Protein AF-A0A953ZZS0-F1 (afdb_monomer_lite)

Structure (mmCIF, N/CA/C/O backbone):
data_AF-A0A953ZZS0-F1
#
_entry.id   AF-A0A953ZZS0-F1
#
loop_
_atom_site.group_PDB
_atom_site.id
_atom_site.type_symbol
_atom_site.label_atom_id
_atom_site.label_alt_id
_atom_site.label_comp_id
_atom_site.label_asym_id
_atom_site.label_entity_id
_atom_site.label_seq_id
_atom_site.pdbx_PDB_ins_code
_atom_site.Cartn_x
_atom_site.Cartn_y
_atom_site.Cartn_z
_atom_site.occupancy
_atom_site.B_iso_or_equiv
_atom_site.auth_seq_id
_atom_site.auth_comp_id
_atom_site.auth_asym_id
_atom_site.auth_atom_id
_atom_site.pdbx_PDB_model_num
ATOM 1 N N . MET A 1 1 ? 47.809 4.533 4.506 1.00 38.59 1 MET A N 1
ATOM 2 C CA . MET A 1 1 ? 47.291 5.418 3.444 1.00 38.59 1 MET A CA 1
ATOM 3 C C . MET A 1 1 ? 46.104 4.702 2.835 1.00 38.59 1 MET A C 1
ATOM 5 O O . MET A 1 1 ? 46.306 3.660 2.232 1.00 38.59 1 MET A O 1
ATOM 9 N N . ALA A 1 2 ? 44.884 5.148 3.133 1.00 48.19 2 ALA A N 1
ATOM 10 C CA . ALA A 1 2 ? 43.679 4.542 2.577 1.00 48.19 2 ALA A CA 1
ATOM 11 C C . ALA A 1 2 ? 43.562 4.977 1.112 1.00 48.19 2 ALA A C 1
ATOM 13 O O . ALA A 1 2 ? 43.508 6.178 0.847 1.00 48.19 2 ALA A O 1
ATOM 14 N N . HIS A 1 3 ? 43.571 4.018 0.185 1.00 54.28 3 HIS A N 1
ATOM 15 C CA . HIS A 1 3 ? 43.083 4.249 -1.170 1.00 54.28 3 HIS A CA 1
ATOM 16 C C . HIS A 1 3 ? 41.621 4.678 -1.034 1.00 54.28 3 HIS A C 1
ATOM 18 O O . HIS A 1 3 ? 40.782 3.905 -0.583 1.00 54.28 3 HIS A O 1
ATOM 24 N N . ARG A 1 4 ? 41.345 5.952 -1.307 1.00 59.19 4 ARG A N 1
ATOM 25 C CA . ARG A 1 4 ? 39.985 6.408 -1.556 1.00 59.19 4 ARG A CA 1
ATOM 26 C C . ARG A 1 4 ? 39.671 5.919 -2.961 1.00 59.19 4 ARG A C 1
ATOM 28 O O . ARG A 1 4 ? 40.334 6.376 -3.887 1.00 59.19 4 ARG A O 1
ATOM 35 N N . ASP A 1 5 ? 38.752 4.970 -3.086 1.00 65.31 5 ASP A N 1
ATOM 36 C CA . ASP A 1 5 ? 38.211 4.590 -4.387 1.00 65.31 5 ASP A CA 1
ATOM 37 C C . ASP A 1 5 ? 37.676 5.868 -5.050 1.00 65.31 5 ASP A C 1
ATOM 39 O O . ASP A 1 5 ? 36.824 6.561 -4.483 1.00 65.31 5 ASP A O 1
ATOM 43 N N . GLU A 1 6 ? 38.275 6.259 -6.177 1.00 63.44 6 GLU A N 1
ATOM 44 C CA . GLU A 1 6 ? 37.731 7.337 -6.998 1.00 63.44 6 GLU A CA 1
ATOM 45 C C . GLU A 1 6 ? 36.450 6.818 -7.657 1.00 63.44 6 GLU A C 1
ATOM 47 O O . GLU A 1 6 ? 36.477 5.716 -8.211 1.00 63.44 6 GLU A O 1
ATOM 52 N N . PRO A 1 7 ? 35.336 7.570 -7.583 1.00 62.62 7 PRO A N 1
ATOM 53 C CA . PRO A 1 7 ? 34.090 7.150 -8.202 1.00 62.62 7 PRO A CA 1
ATOM 54 C C . PRO A 1 7 ? 34.300 6.996 -9.708 1.00 62.62 7 PRO A C 1
ATOM 56 O O . PRO A 1 7 ? 34.883 7.859 -10.369 1.00 62.62 7 PRO A O 1
ATOM 59 N N . THR A 1 8 ? 33.838 5.871 -10.233 1.00 68.56 8 THR A N 1
ATOM 60 C CA . THR A 1 8 ? 33.900 5.530 -11.655 1.00 68.56 8 THR A CA 1
ATOM 61 C C . THR A 1 8 ? 32.954 6.436 -12.454 1.00 68.56 8 THR A C 1
ATOM 63 O O . THR A 1 8 ? 32.006 6.983 -11.896 1.00 68.56 8 THR A O 1
ATOM 66 N N . GLU A 1 9 ? 33.144 6.593 -13.772 1.00 59.19 9 GLU A N 1
ATOM 67 C CA . GLU A 1 9 ? 32.196 7.365 -14.608 1.00 59.19 9 GLU A CA 1
ATOM 68 C C . GLU A 1 9 ? 30.749 6.835 -14.502 1.00 59.19 9 GLU A C 1
ATOM 70 O O . GLU A 1 9 ? 29.803 7.621 -14.551 1.00 59.19 9 GLU A O 1
ATOM 75 N N . ASP A 1 10 ? 30.581 5.533 -14.248 1.00 60.59 10 ASP A N 1
ATOM 76 C CA . ASP A 1 10 ? 29.286 4.900 -13.961 1.00 60.59 10 ASP A CA 1
ATOM 77 C C . ASP A 1 10 ? 28.664 5.349 -12.623 1.00 60.59 10 ASP A C 1
ATOM 79 O O . ASP A 1 10 ? 27.441 5.439 -12.525 1.00 60.59 10 ASP A O 1
ATOM 83 N N . ASP A 1 11 ? 29.471 5.701 -11.612 1.00 62.25 11 ASP A N 1
ATOM 84 C CA . ASP A 1 11 ? 28.984 6.228 -10.322 1.00 62.25 11 ASP A CA 1
ATOM 85 C C . ASP A 1 11 ? 28.465 7.672 -10.444 1.00 62.25 11 ASP A C 1
ATOM 87 O O . ASP A 1 11 ? 27.741 8.163 -9.575 1.00 62.25 11 ASP A O 1
ATOM 91 N N . LEU A 1 12 ? 28.834 8.367 -11.525 1.00 62.69 12 LEU A N 1
ATOM 92 C CA . LEU A 1 12 ? 28.464 9.755 -11.810 1.00 62.69 12 LEU A CA 1
ATOM 93 C C . LEU A 1 12 ? 27.388 9.870 -12.904 1.00 62.69 12 LEU A C 1
ATOM 95 O O . LEU A 1 12 ? 26.921 10.973 -13.205 1.00 62.69 12 LEU A O 1
ATOM 99 N N . ALA A 1 13 ? 26.972 8.749 -13.499 1.00 67.12 13 ALA A N 1
ATOM 100 C CA . ALA A 1 13 ? 25.987 8.722 -14.567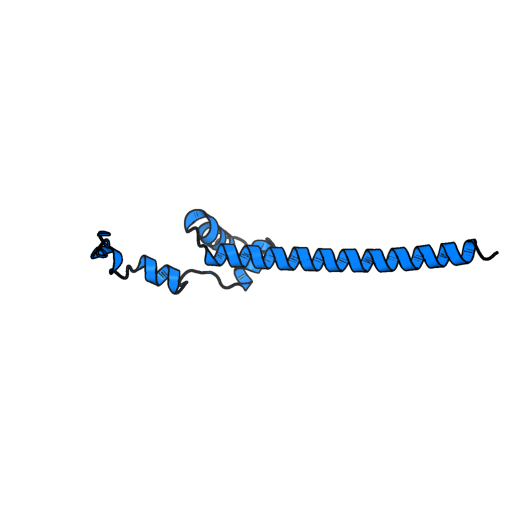 1.00 67.12 13 ALA A CA 1
ATOM 101 C C . ALA A 1 13 ? 24.552 8.722 -14.007 1.00 67.12 13 ALA A C 1
ATOM 103 O O . ALA A 1 13 ? 24.056 7.724 -13.480 1.00 67.12 13 ALA A O 1
ATOM 104 N N . PHE A 1 14 ? 23.827 9.830 -14.195 1.00 77.81 14 PHE A N 1
ATOM 105 C CA . PHE A 1 14 ? 22.369 9.839 -14.048 1.00 77.81 14 PHE A CA 1
ATOM 106 C C . PHE A 1 14 ? 21.749 8.969 -15.141 1.00 77.81 14 PHE A C 1
ATOM 108 O O . PHE A 1 14 ? 21.566 9.398 -16.282 1.00 77.81 14 PHE A O 1
ATOM 115 N N . THR A 1 15 ? 21.423 7.727 -14.796 1.00 86.12 15 THR A N 1
ATOM 116 C CA . THR A 1 15 ? 20.691 6.858 -15.714 1.00 86.12 15 THR A CA 1
ATOM 117 C C . THR A 1 15 ? 19.212 7.236 -15.728 1.00 86.12 15 THR A C 1
ATOM 119 O O . THR A 1 15 ? 18.645 7.649 -14.712 1.00 86.12 15 THR A O 1
ATOM 122 N N . VAL A 1 16 ? 18.551 7.028 -16.870 1.00 88.25 16 VAL A N 1
ATOM 123 C CA . VAL A 1 16 ? 17.089 7.177 -16.978 1.00 88.25 16 VAL A CA 1
ATOM 124 C C . VAL A 1 16 ? 16.384 6.316 -15.930 1.00 88.25 16 VAL A C 1
ATOM 126 O O . VAL A 1 16 ? 15.416 6.764 -15.327 1.00 88.25 16 VAL A O 1
ATOM 129 N N . ALA A 1 17 ? 16.894 5.109 -15.663 1.00 83.81 17 ALA A N 1
ATOM 130 C CA . ALA A 1 17 ? 16.332 4.210 -14.662 1.00 83.81 17 ALA A CA 1
ATOM 131 C C . ALA A 1 17 ? 16.424 4.779 -13.234 1.00 83.81 17 ALA A C 1
ATOM 133 O O . ALA A 1 17 ? 15.479 4.626 -12.459 1.00 83.81 17 ALA A O 1
ATOM 134 N N . THR A 1 18 ? 17.528 5.452 -12.895 1.00 86.00 18 THR A N 1
ATOM 135 C CA . THR A 1 18 ? 17.710 6.116 -11.595 1.00 86.00 18 THR A CA 1
ATOM 136 C C . THR A 1 18 ? 16.682 7.228 -11.422 1.00 86.00 18 THR A C 1
ATOM 138 O O . THR A 1 18 ? 15.878 7.167 -10.493 1.00 86.00 18 THR A O 1
ATOM 141 N N . VAL A 1 19 ? 16.626 8.168 -12.371 1.00 89.88 19 VAL A N 1
ATOM 142 C CA . VAL A 1 19 ? 15.688 9.303 -12.322 1.00 89.88 19 VAL A CA 1
ATOM 143 C C . VAL A 1 19 ? 14.240 8.812 -12.291 1.00 89.88 19 VAL A C 1
ATOM 145 O O . VAL A 1 19 ? 13.440 9.288 -11.495 1.00 89.88 19 VAL A O 1
ATOM 148 N N . TRP A 1 20 ? 13.891 7.805 -13.095 1.00 91.06 20 TRP A N 1
ATOM 149 C CA . TRP A 1 20 ? 12.531 7.258 -13.135 1.00 91.06 20 TRP A CA 1
ATOM 150 C C . TRP A 1 20 ? 12.080 6.693 -11.782 1.00 91.06 20 TRP A C 1
ATOM 152 O O . TRP A 1 20 ? 10.918 6.851 -11.395 1.00 91.06 20 TRP A O 1
ATOM 162 N N . ARG A 1 21 ? 12.991 6.032 -11.054 1.00 88.81 21 ARG A N 1
ATOM 163 C CA . ARG A 1 21 ? 12.719 5.491 -9.718 1.00 88.81 21 ARG A CA 1
ATOM 164 C C . ARG A 1 21 ? 12.631 6.601 -8.670 1.00 88.81 21 ARG A C 1
ATOM 166 O O . ARG A 1 21 ? 11.725 6.559 -7.839 1.00 88.81 21 ARG A O 1
ATOM 173 N N . GLU A 1 22 ? 13.543 7.569 -8.706 1.00 89.69 22 GLU A N 1
ATOM 174 C CA . GLU A 1 22 ? 13.585 8.693 -7.759 1.00 89.69 22 GLU A CA 1
ATOM 175 C C . GLU A 1 22 ? 12.351 9.588 -7.878 1.00 89.69 22 GLU A C 1
ATOM 177 O O . GLU A 1 22 ? 11.694 9.877 -6.876 1.00 89.69 22 GLU A O 1
ATOM 182 N N . GLU A 1 23 ? 11.973 9.916 -9.111 1.00 94.69 23 GLU A N 1
ATOM 183 C CA . GLU A 1 23 ? 10.804 10.735 -9.435 1.00 94.69 23 GLU A CA 1
ATOM 184 C C . GLU A 1 23 ? 9.492 9.938 -9.406 1.00 94.69 23 GLU A C 1
ATOM 186 O O . GLU A 1 23 ? 8.414 10.498 -9.598 1.00 94.69 23 GLU A O 1
ATOM 191 N N . ARG A 1 24 ? 9.558 8.622 -9.142 1.00 95.19 24 ARG A N 1
ATOM 192 C CA . ARG A 1 24 ? 8.386 7.749 -8.945 1.00 95.19 24 ARG A CA 1
ATOM 193 C C . ARG A 1 24 ? 7.406 7.796 -10.117 1.00 95.19 24 ARG A C 1
ATOM 195 O O . ARG A 1 24 ? 6.197 7.695 -9.925 1.00 95.19 24 ARG A O 1
ATOM 202 N N . VAL A 1 25 ? 7.927 7.914 -11.337 1.00 95.00 25 VAL A N 1
ATOM 203 C CA . VAL A 1 25 ? 7.137 8.222 -12.543 1.00 95.00 25 VAL A CA 1
ATOM 204 C C . VAL A 1 25 ? 6.039 7.184 -12.807 1.00 95.00 25 VAL A C 1
ATOM 206 O O . VAL A 1 25 ? 4.950 7.535 -13.253 1.00 95.00 25 VAL A O 1
ATOM 209 N N . SER A 1 26 ? 6.297 5.910 -12.495 1.00 94.50 26 SER A N 1
ATOM 210 C CA . SER A 1 26 ? 5.317 4.821 -12.635 1.00 94.50 26 SER A CA 1
ATOM 211 C C . SER A 1 26 ? 4.656 4.407 -11.319 1.00 94.50 26 SER A C 1
ATOM 213 O O . SER A 1 26 ? 3.938 3.412 -11.303 1.00 94.50 26 SER A O 1
ATOM 215 N N . CYS A 1 27 ? 4.910 5.083 -10.200 1.00 97.31 27 CYS A N 1
ATOM 216 C CA . CYS A 1 27 ? 4.323 4.659 -8.933 1.00 97.31 27 CYS A CA 1
ATOM 217 C C . CYS A 1 27 ? 2.810 4.941 -8.927 1.00 97.31 27 CYS A C 1
ATOM 219 O O . CYS A 1 27 ? 2.395 6.060 -9.244 1.00 97.31 27 CYS A O 1
ATOM 221 N N . PRO A 1 28 ? 1.964 3.970 -8.538 1.00 97.00 28 PRO A N 1
ATOM 222 C CA . PRO A 1 28 ? 0.541 4.220 -8.361 1.00 97.00 28 PRO A CA 1
ATOM 223 C C . PRO A 1 28 ? 0.297 5.219 -7.225 1.00 97.00 28 PRO A C 1
ATOM 225 O O . PRO A 1 28 ? 1.026 5.265 -6.231 1.00 97.00 28 PRO A O 1
ATOM 228 N N . HIS A 1 29 ? -0.783 5.992 -7.344 1.00 96.00 29 HIS A N 1
ATOM 229 C CA . HIS A 1 29 ? -1.232 6.878 -6.274 1.00 96.00 29 HIS A CA 1
ATOM 230 C C . HIS A 1 29 ? -1.562 6.067 -4.998 1.00 96.00 29 HIS A C 1
ATOM 232 O O . HIS A 1 29 ? -2.153 4.990 -5.120 1.00 96.00 29 HIS A O 1
ATOM 238 N N . PRO A 1 30 ? -1.286 6.566 -3.774 1.00 95.06 30 PRO A N 1
ATOM 239 C CA . PRO A 1 30 ? -1.536 5.827 -2.528 1.00 95.06 30 PRO A CA 1
ATOM 240 C C . PRO A 1 30 ? -2.957 5.260 -2.376 1.00 95.06 30 PRO A C 1
ATOM 242 O O . PRO A 1 30 ? -3.124 4.136 -1.918 1.00 95.06 30 PRO A O 1
ATOM 245 N N . ASN A 1 31 ? -3.987 5.978 -2.835 1.00 96.31 31 ASN A N 1
ATOM 246 C CA . ASN A 1 31 ? -5.371 5.471 -2.826 1.00 96.31 31 ASN A CA 1
ATOM 247 C C . ASN A 1 31 ? -5.561 4.196 -3.671 1.00 96.31 31 ASN A C 1
ATOM 249 O O . ASN A 1 31 ? -6.392 3.359 -3.336 1.00 96.31 31 ASN A O 1
ATOM 253 N N . ILE A 1 32 ? -4.796 4.032 -4.757 1.00 97.62 32 ILE A N 1
ATOM 254 C CA . ILE A 1 32 ? -4.813 2.808 -5.570 1.00 97.62 32 ILE A CA 1
ATOM 255 C C . ILE A 1 32 ? -4.148 1.662 -4.802 1.00 97.62 32 ILE A C 1
ATOM 257 O O . ILE A 1 32 ? -4.664 0.551 -4.820 1.00 97.62 32 ILE A O 1
ATOM 261 N N . LEU A 1 33 ? -3.061 1.930 -4.069 1.00 97.69 33 LEU A N 1
ATOM 262 C CA . LEU A 1 33 ? -2.438 0.939 -3.182 1.00 97.69 33 LEU A CA 1
ATOM 263 C C . LEU A 1 33 ? -3.382 0.516 -2.049 1.00 97.69 33 LEU A C 1
ATOM 265 O O . LEU A 1 33 ? -3.463 -0.666 -1.740 1.00 97.69 33 LEU A O 1
ATOM 269 N N . GLN A 1 34 ? -4.145 1.450 -1.479 1.00 97.19 34 GLN A N 1
ATOM 270 C CA . GLN A 1 34 ? -5.165 1.135 -0.478 1.00 97.19 34 GLN A CA 1
ATOM 271 C C . GLN A 1 34 ? -6.293 0.272 -1.062 1.00 97.19 34 GLN A C 1
ATOM 273 O O . GLN A 1 34 ? -6.703 -0.706 -0.442 1.00 97.19 34 GLN A O 1
ATOM 278 N N . ALA A 1 35 ? -6.776 0.596 -2.264 1.00 97.62 35 ALA A N 1
ATOM 279 C CA . ALA A 1 35 ? -7.776 -0.220 -2.948 1.00 97.62 35 ALA A CA 1
ATOM 280 C C . ALA A 1 35 ? -7.239 -1.618 -3.301 1.00 97.62 35 ALA A C 1
ATOM 282 O O . ALA A 1 35 ? -7.977 -2.596 -3.209 1.00 97.62 35 ALA A O 1
ATOM 283 N N . PHE A 1 36 ? -5.961 -1.723 -3.677 1.00 97.94 36 PHE A N 1
ATOM 284 C CA . PHE A 1 36 ? -5.291 -3.001 -3.909 1.00 97.94 36 PHE A CA 1
ATOM 285 C C . PHE A 1 36 ? -5.216 -3.835 -2.626 1.00 97.94 36 PHE A C 1
ATOM 287 O O . PHE A 1 36 ? -5.601 -4.999 -2.640 1.00 97.94 36 PHE A O 1
ATOM 294 N N . ASP A 1 37 ? -4.783 -3.232 -1.515 1.00 97.06 37 ASP A N 1
ATOM 295 C CA . ASP A 1 37 ? -4.687 -3.896 -0.209 1.00 97.06 37 ASP A CA 1
ATOM 296 C C . ASP A 1 37 ? -6.046 -4.409 0.286 1.00 97.06 37 ASP A C 1
ATOM 298 O O . ASP A 1 37 ? -6.155 -5.527 0.781 1.00 97.06 37 ASP A O 1
ATOM 302 N N . ALA A 1 38 ? -7.102 -3.624 0.061 1.00 96.44 38 ALA A N 1
ATOM 303 C CA . ALA A 1 38 ? -8.477 -3.999 0.375 1.00 96.44 38 ALA A CA 1
ATOM 304 C C . ALA A 1 38 ? -9.078 -5.049 -0.586 1.00 96.44 38 ALA A C 1
ATOM 306 O O . ALA A 1 38 ? -10.237 -5.427 -0.416 1.00 96.44 38 ALA A O 1
ATOM 307 N N . GLY A 1 39 ? -8.345 -5.493 -1.616 1.00 97.38 39 GLY A N 1
ATOM 308 C CA . GLY A 1 39 ? -8.846 -6.432 -2.627 1.00 97.38 39 GLY A CA 1
ATOM 309 C C . GLY A 1 39 ? -9.953 -5.856 -3.519 1.00 97.38 39 GLY A C 1
ATOM 310 O O . GLY A 1 39 ? -10.774 -6.602 -4.045 1.00 97.38 39 GLY A O 1
ATOM 311 N N . ALA A 1 40 ? -10.010 -4.530 -3.665 1.00 97.88 40 ALA A N 1
ATOM 312 C CA . ALA A 1 40 ? -11.066 -3.818 -4.387 1.00 97.88 40 ALA A CA 1
ATOM 313 C C . ALA A 1 40 ? -10.721 -3.506 -5.856 1.00 97.88 40 ALA A C 1
ATOM 315 O O . ALA A 1 40 ? -11.577 -3.021 -6.600 1.00 97.88 40 ALA A O 1
ATOM 316 N N . LEU A 1 41 ? -9.478 -3.747 -6.286 1.00 97.69 41 LEU A N 1
ATOM 317 C CA . LEU A 1 41 ? -9.075 -3.598 -7.687 1.00 97.69 41 LEU A CA 1
ATOM 318 C C . LEU A 1 41 ? -9.406 -4.852 -8.498 1.00 97.69 41 LEU A C 1
ATOM 320 O O . LEU A 1 41 ? -9.434 -5.953 -7.965 1.00 97.69 41 LEU A O 1
ATOM 324 N N . THR A 1 42 ? -9.630 -4.669 -9.800 1.00 96.69 42 THR A N 1
ATOM 325 C CA . THR A 1 42 ? -9.838 -5.767 -10.753 1.00 96.69 42 THR A CA 1
ATOM 326 C C . THR A 1 42 ? -9.159 -5.464 -12.089 1.00 96.69 42 THR A C 1
ATOM 328 O O . THR A 1 42 ? -8.923 -4.301 -12.439 1.00 96.69 42 THR A O 1
ATOM 331 N N . GLY A 1 43 ? -8.854 -6.519 -12.848 1.00 96.94 43 GLY A N 1
ATOM 332 C CA . GLY A 1 43 ? -8.288 -6.424 -14.194 1.00 96.94 43 GLY A CA 1
ATOM 333 C C . GLY A 1 43 ? -6.941 -5.698 -14.223 1.00 96.94 43 GLY A C 1
ATOM 334 O O . GLY A 1 43 ? -6.128 -5.829 -13.311 1.00 96.94 43 GLY A O 1
ATOM 335 N N . GLY A 1 44 ? -6.722 -4.879 -15.256 1.00 97.38 44 GLY A N 1
ATOM 336 C CA . GLY A 1 44 ? -5.423 -4.243 -15.502 1.00 97.38 44 GLY A CA 1
ATOM 337 C C . GLY A 1 44 ? -4.909 -3.349 -14.366 1.00 97.38 44 GLY A C 1
ATOM 338 O O . GLY A 1 44 ? -3.702 -3.190 -14.217 1.00 97.38 44 GLY A O 1
ATOM 339 N N . ALA A 1 45 ? -5.792 -2.785 -13.534 1.00 96.56 45 ALA A N 1
ATOM 340 C CA . ALA A 1 45 ? -5.369 -1.993 -12.378 1.00 96.56 45 ALA A CA 1
ATOM 341 C C . ALA A 1 45 ? -4.738 -2.869 -11.284 1.00 96.56 45 ALA A C 1
ATOM 343 O O . ALA A 1 45 ? -3.718 -2.501 -10.707 1.00 96.56 45 ALA A O 1
ATOM 344 N N . GLU A 1 46 ? -5.330 -4.035 -11.019 1.00 98.38 46 GLU A N 1
ATOM 345 C CA . GLU A 1 46 ? -4.792 -5.012 -10.073 1.00 98.38 46 GLU A CA 1
ATOM 346 C C . GLU A 1 46 ? -3.474 -5.602 -10.592 1.00 98.38 46 GLU A C 1
ATOM 348 O O . GLU A 1 46 ? -2.485 -5.651 -9.860 1.00 98.38 46 GLU A O 1
ATOM 353 N N . GLU A 1 47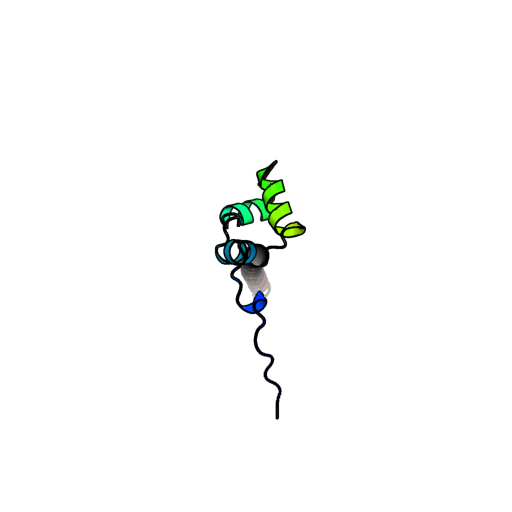 ? -3.439 -5.977 -11.875 1.00 98.38 47 GLU A N 1
ATOM 354 C CA . GLU A 1 47 ? -2.248 -6.509 -12.547 1.00 98.38 47 GLU A CA 1
ATOM 355 C C . GLU A 1 47 ? -1.086 -5.514 -12.521 1.00 98.38 47 GLU A C 1
ATOM 357 O O . GLU A 1 47 ? 0.042 -5.890 -12.203 1.00 98.38 47 GLU A O 1
ATOM 362 N N . PHE A 1 48 ? -1.357 -4.235 -12.795 1.00 97.88 48 PHE A N 1
ATOM 363 C CA . PHE A 1 48 ? -0.345 -3.185 -12.758 1.00 97.88 48 PHE A CA 1
ATOM 364 C C . PHE A 1 48 ? 0.271 -3.029 -11.367 1.00 97.88 48 PHE A C 1
ATOM 366 O O . PHE A 1 48 ? 1.493 -2.968 -11.239 1.00 97.88 48 PHE A O 1
ATOM 373 N N . VAL A 1 49 ? -0.557 -2.980 -10.318 1.00 98.06 49 VAL A N 1
ATOM 374 C CA . VAL A 1 49 ? -0.051 -2.846 -8.945 1.00 98.06 49 VAL A CA 1
ATOM 375 C C . VAL A 1 49 ? 0.750 -4.082 -8.544 1.00 98.06 49 VAL A C 1
ATOM 377 O O . VAL A 1 49 ? 1.835 -3.935 -7.982 1.00 98.06 49 VAL A O 1
ATOM 380 N N . ARG A 1 50 ? 0.277 -5.286 -8.892 1.00 98.25 50 ARG A N 1
ATOM 381 C CA . ARG A 1 50 ? 1.008 -6.537 -8.645 1.00 98.25 50 ARG A CA 1
ATOM 382 C C . ARG A 1 50 ? 2.373 -6.533 -9.325 1.00 98.25 50 ARG A C 1
ATOM 384 O O . ARG A 1 50 ? 3.383 -6.719 -8.656 1.00 98.25 50 ARG A O 1
ATOM 391 N N . PHE A 1 51 ? 2.418 -6.220 -10.619 1.00 98.00 51 PHE A N 1
ATOM 392 C CA . PHE A 1 51 ? 3.664 -6.081 -11.371 1.00 98.00 51 PHE A CA 1
ATOM 393 C C . PHE A 1 51 ? 4.608 -5.050 -10.731 1.00 98.00 51 PHE A C 1
ATOM 395 O O . PHE A 1 51 ? 5.807 -5.287 -10.596 1.00 98.00 51 PHE A O 1
ATOM 402 N N . HIS A 1 52 ? 4.080 -3.903 -10.303 1.00 97.25 52 HIS A N 1
ATOM 403 C CA . HIS A 1 52 ? 4.890 -2.841 -9.712 1.00 97.25 52 HIS A CA 1
ATOM 404 C C . HIS A 1 52 ? 5.532 -3.246 -8.372 1.00 97.25 52 HIS A C 1
ATOM 406 O O . HIS A 1 52 ? 6.643 -2.812 -8.052 1.00 97.25 52 HIS A O 1
ATOM 412 N N . LEU A 1 53 ? 4.842 -4.077 -7.590 1.00 96.75 53 LEU A N 1
ATOM 413 C CA . LEU A 1 53 ? 5.325 -4.573 -6.302 1.00 96.75 53 LEU A CA 1
ATOM 414 C C . LEU A 1 53 ? 6.266 -5.771 -6.455 1.00 96.75 53 LEU A C 1
ATOM 416 O O . LEU A 1 53 ? 7.298 -5.812 -5.793 1.00 96.75 53 LEU A O 1
ATOM 420 N N . GLU A 1 54 ? 5.925 -6.724 -7.319 1.00 97.12 54 GLU A N 1
ATOM 421 C CA . GLU A 1 54 ? 6.604 -8.023 -7.393 1.00 97.12 54 GLU A CA 1
ATOM 422 C C . GLU A 1 54 ? 7.738 -8.032 -8.424 1.00 97.12 54 GLU A C 1
ATOM 424 O O . GLU A 1 54 ? 8.849 -8.447 -8.111 1.00 97.12 54 GLU A O 1
ATOM 429 N N . GLU A 1 55 ? 7.484 -7.524 -9.631 1.00 95.69 55 GLU A N 1
ATOM 430 C CA . GLU A 1 55 ? 8.434 -7.591 -10.752 1.00 95.69 55 GLU A CA 1
ATOM 431 C C . GLU A 1 55 ? 9.334 -6.354 -10.797 1.00 95.69 55 GLU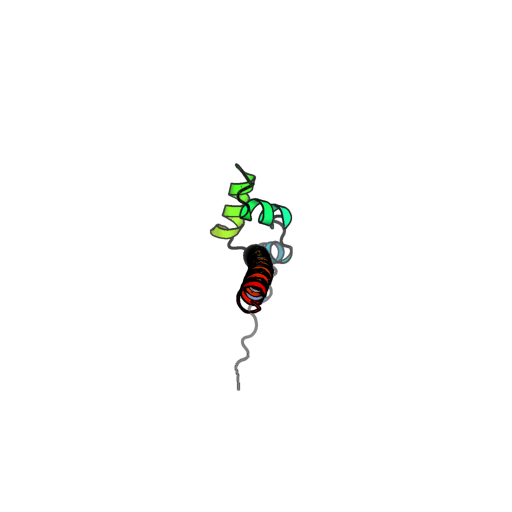 A C 1
ATOM 433 O O . GLU A 1 55 ? 10.554 -6.445 -10.920 1.00 95.69 55 GLU A O 1
ATOM 438 N N . SER A 1 56 ? 8.743 -5.162 -10.656 1.00 92.62 56 SER A N 1
ATOM 439 C CA . SER A 1 56 ? 9.521 -3.915 -10.583 1.00 92.62 56 SER A CA 1
ATOM 440 C C . SER A 1 56 ? 10.198 -3.723 -9.222 1.00 92.62 56 SER A C 1
ATOM 442 O O . SER A 1 56 ? 11.144 -2.937 -9.118 1.00 92.62 56 SER A O 1
ATOM 444 N N . GLY A 1 57 ? 9.702 -4.400 -8.178 1.00 93.44 57 GLY A N 1
ATOM 445 C CA . GLY A 1 57 ? 10.285 -4.392 -6.836 1.00 93.44 57 GLY A CA 1
ATOM 446 C C . GLY A 1 57 ? 10.386 -2.999 -6.214 1.00 93.44 57 GLY A C 1
ATOM 447 O O . GLY A 1 57 ? 11.405 -2.671 -5.605 1.00 93.44 57 GLY A O 1
ATOM 448 N N . CYS A 1 58 ? 9.384 -2.132 -6.408 1.00 95.56 58 CYS A N 1
ATOM 449 C CA . CYS A 1 58 ? 9.477 -0.740 -5.967 1.00 95.56 58 CYS A CA 1
ATOM 450 C C . CYS A 1 58 ? 9.512 -0.630 -4.423 1.00 95.56 58 CYS A C 1
ATOM 452 O O . CYS A 1 58 ? 8.512 -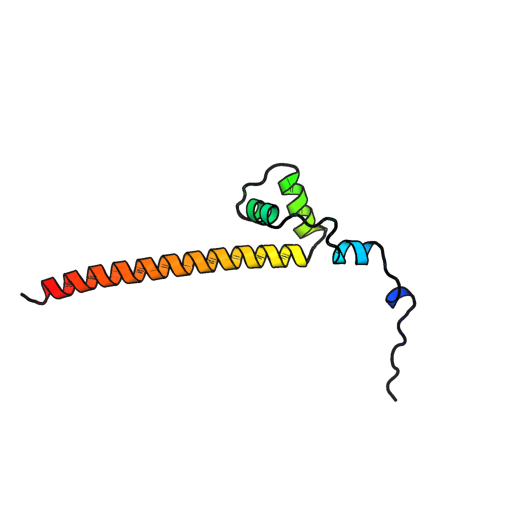0.941 -3.758 1.00 95.56 58 CYS A O 1
ATOM 454 N N . PRO A 1 59 ? 10.614 -0.131 -3.820 1.00 94.88 59 PRO A N 1
ATOM 455 C CA . PRO A 1 59 ? 10.749 -0.076 -2.363 1.00 94.88 59 PRO A CA 1
ATOM 456 C C . PRO A 1 59 ? 9.808 0.956 -1.734 1.00 94.88 59 PRO A C 1
ATOM 458 O O . PRO A 1 59 ? 9.296 0.740 -0.638 1.00 94.88 59 PRO A O 1
ATOM 461 N N . TYR A 1 60 ? 9.529 2.056 -2.441 1.00 96.31 60 TYR A N 1
ATOM 462 C CA . TYR A 1 60 ? 8.605 3.085 -1.970 1.00 96.31 60 TYR A CA 1
ATOM 463 C C . TYR A 1 60 ? 7.178 2.543 -1.835 1.00 96.31 60 TYR A C 1
ATOM 465 O O . TYR A 1 60 ? 6.570 2.673 -0.776 1.00 96.31 60 TYR A O 1
ATOM 473 N N . CYS A 1 61 ? 6.649 1.899 -2.879 1.00 97.62 61 CYS A N 1
ATOM 474 C CA . CYS A 1 61 ? 5.289 1.360 -2.846 1.00 97.62 61 CYS A CA 1
ATOM 475 C C . CYS A 1 61 ? 5.142 0.229 -1.824 1.00 97.62 61 CYS A C 1
ATOM 477 O O . CYS A 1 61 ? 4.116 0.158 -1.154 1.00 97.62 61 CYS A O 1
ATOM 479 N N . SER A 1 62 ? 6.181 -0.591 -1.647 1.00 97.12 62 SER A N 1
ATOM 480 C CA . SER A 1 62 ? 6.213 -1.618 -0.600 1.00 97.12 62 SER A CA 1
ATOM 481 C C . SER A 1 62 ? 6.139 -1.003 0.802 1.00 97.12 62 SER A C 1
ATOM 483 O O . SER A 1 62 ? 5.368 -1.468 1.638 1.00 97.12 62 SER A O 1
ATOM 485 N N . ALA A 1 63 ? 6.881 0.083 1.047 1.00 97.50 63 ALA A N 1
ATOM 486 C CA . ALA A 1 63 ? 6.843 0.798 2.322 1.00 97.50 63 ALA A CA 1
ATOM 487 C C . ALA A 1 63 ? 5.478 1.453 2.586 1.00 97.50 63 ALA A C 1
ATOM 489 O O . ALA A 1 63 ? 4.966 1.364 3.698 1.00 97.50 63 ALA A O 1
ATOM 490 N N . VAL A 1 64 ? 4.862 2.064 1.567 1.00 97.06 64 VAL A N 1
ATOM 491 C CA . VAL A 1 64 ? 3.504 2.629 1.682 1.00 97.06 64 VAL A CA 1
ATOM 492 C C . VAL A 1 64 ? 2.484 1.539 2.009 1.00 97.06 64 VAL A C 1
ATOM 494 O O . VAL A 1 64 ? 1.625 1.742 2.861 1.00 97.06 64 VAL A O 1
ATOM 497 N N . LEU A 1 65 ? 2.576 0.378 1.358 1.00 97.50 65 LEU A N 1
ATOM 498 C CA . LEU A 1 65 ? 1.663 -0.735 1.606 1.00 97.50 65 LEU A CA 1
ATOM 499 C C . LEU A 1 65 ? 1.802 -1.280 3.035 1.00 97.50 65 LEU A C 1
ATOM 501 O O . LEU A 1 65 ? 0.797 -1.560 3.684 1.00 97.50 65 LEU A O 1
ATOM 505 N N . GLU A 1 66 ? 3.029 -1.393 3.547 1.00 97.81 66 GLU A N 1
ATOM 506 C CA . GLU A 1 66 ? 3.253 -1.803 4.936 1.00 97.81 66 GLU A CA 1
ATOM 507 C C . GLU A 1 66 ? 2.714 -0.775 5.939 1.00 97.81 66 GLU A C 1
ATOM 509 O O . GLU A 1 66 ? 2.089 -1.159 6.927 1.00 97.81 66 GLU A O 1
ATOM 514 N N . ASP A 1 67 ? 2.888 0.522 5.673 1.00 97.12 67 ASP A N 1
ATOM 515 C CA . ASP A 1 67 ? 2.340 1.588 6.518 1.00 97.12 67 ASP A CA 1
ATOM 516 C C . ASP A 1 67 ? 0.804 1.532 6.574 1.00 97.12 67 ASP A C 1
ATOM 518 O O . ASP A 1 67 ? 0.219 1.518 7.659 1.00 97.12 67 ASP A O 1
ATOM 522 N N . LEU A 1 68 ? 0.144 1.375 5.420 1.00 95.56 68 LEU A N 1
ATOM 523 C CA . LEU A 1 68 ? -1.311 1.199 5.338 1.00 95.56 68 LEU A CA 1
ATOM 524 C C . LEU A 1 68 ? -1.792 0.006 6.178 1.00 95.56 68 LEU A C 1
ATOM 526 O O . LEU A 1 68 ? -2.747 0.128 6.949 1.00 95.56 68 LEU A O 1
ATOM 530 N N . ARG A 1 69 ? -1.103 -1.134 6.080 1.00 96.12 69 ARG A N 1
ATOM 531 C CA . ARG A 1 69 ? -1.416 -2.335 6.867 1.00 96.12 69 ARG A CA 1
ATOM 532 C C . ARG A 1 69 ? -1.168 -2.130 8.355 1.00 96.12 69 ARG A C 1
ATOM 534 O O . ARG A 1 69 ? -1.936 -2.625 9.177 1.00 96.12 69 ARG A O 1
ATOM 541 N N . SER A 1 70 ? -0.114 -1.407 8.730 1.00 96.94 70 SER A N 1
ATOM 542 C CA . SER A 1 70 ? 0.160 -1.091 10.133 1.00 96.94 70 SER A CA 1
ATOM 543 C C . SER A 1 70 ? -0.951 -0.248 10.742 1.00 96.94 70 SER A C 1
ATOM 545 O O . SER A 1 70 ? -1.442 -0.578 11.820 1.00 96.94 70 SER A O 1
ATOM 547 N N . GLN A 1 71 ? -1.406 0.778 10.024 1.00 95.19 71 GLN A N 1
ATOM 548 C CA . GLN A 1 71 ? -2.500 1.641 10.468 1.00 95.19 71 GLN A CA 1
ATOM 549 C C . GLN A 1 71 ? -3.799 0.854 10.688 1.00 95.19 71 GLN A C 1
ATOM 551 O O . GLN A 1 71 ? -4.487 1.082 11.683 1.00 95.19 71 GLN A O 1
ATOM 556 N N . GLN A 1 72 ? -4.115 -0.108 9.812 1.00 93.44 72 GLN A N 1
ATOM 557 C CA . GLN A 1 72 ? -5.266 -1.003 9.994 1.00 93.44 72 GLN A CA 1
ATOM 558 C C . GLN A 1 72 ? -5.127 -1.855 11.266 1.00 93.44 72 GLN A C 1
ATOM 560 O O . GLN A 1 72 ? -6.030 -1.869 12.101 1.00 93.44 72 GLN A O 1
ATOM 565 N N . ARG A 1 73 ? -3.972 -2.506 11.466 1.00 95.62 73 ARG A N 1
ATOM 566 C CA . ARG A 1 73 ? -3.717 -3.334 12.660 1.00 95.62 73 ARG A CA 1
ATOM 567 C C . ARG A 1 73 ? -3.811 -2.530 13.959 1.00 95.62 73 ARG A C 1
ATOM 569 O O . ARG A 1 73 ? -4.313 -3.039 14.963 1.00 95.62 73 ARG A O 1
ATOM 576 N N . ASP A 1 74 ? -3.329 -1.291 13.953 1.00 96.00 74 ASP A N 1
ATOM 577 C CA . ASP A 1 74 ? -3.392 -0.406 15.118 1.00 96.00 74 ASP A CA 1
ATOM 578 C C . ASP A 1 74 ? -4.828 0.053 15.406 1.00 96.00 74 ASP A C 1
ATOM 580 O O . ASP A 1 74 ? -5.246 0.072 16.570 1.00 96.00 74 ASP A O 1
ATOM 584 N N . ALA A 1 75 ? -5.612 0.348 14.364 1.00 93.62 75 ALA A N 1
ATOM 585 C CA . ALA A 1 75 ? -7.032 0.662 14.495 1.00 93.62 75 ALA A CA 1
ATOM 586 C C . ALA A 1 75 ? -7.827 -0.518 15.082 1.00 93.62 75 ALA A C 1
ATOM 588 O O . ALA A 1 75 ? -8.604 -0.329 16.023 1.00 93.62 75 ALA A O 1
ATOM 589 N N . ASP A 1 76 ? -7.578 -1.738 14.600 1.00 94.31 76 ASP A N 1
ATOM 590 C CA . ASP A 1 76 ? -8.211 -2.956 15.113 1.00 94.31 76 ASP A CA 1
ATOM 591 C C . ASP A 1 76 ? -7.858 -3.196 16.585 1.00 94.31 76 ASP A C 1
ATOM 593 O O . ASP A 1 76 ? -8.732 -3.472 17.412 1.00 94.31 76 ASP A O 1
ATOM 597 N N . ARG A 1 77 ? -6.583 -3.023 16.955 1.00 94.69 77 ARG A N 1
ATOM 598 C CA . ARG A 1 77 ? -6.131 -3.150 18.348 1.00 94.69 77 ARG A CA 1
ATOM 599 C C . ARG A 1 77 ? -6.819 -2.137 19.261 1.00 94.69 77 ARG A C 1
ATOM 601 O O . ARG A 1 77 ? -7.260 -2.500 20.353 1.00 94.69 77 ARG A O 1
ATOM 608 N N . ALA A 1 78 ? -6.923 -0.882 18.828 1.00 93.94 78 ALA A N 1
ATOM 609 C CA . ALA A 1 78 ? -7.614 0.155 19.585 1.00 93.94 78 ALA A CA 1
ATOM 610 C C . ALA A 1 78 ? -9.108 -0.173 19.752 1.00 93.94 78 ALA A C 1
ATOM 612 O O . ALA A 1 78 ? -9.663 -0.007 20.842 1.00 93.94 78 ALA A O 1
ATOM 613 N N . HIS A 1 79 ? -9.748 -0.692 18.700 1.00 93.94 79 HIS A N 1
ATOM 614 C CA . HIS A 1 79 ? -11.144 -1.113 18.746 1.00 93.94 79 HIS A CA 1
ATOM 615 C C . HIS A 1 79 ? -11.374 -2.246 19.756 1.00 93.94 79 HIS A C 1
ATOM 617 O O . HIS A 1 79 ? -12.272 -2.146 20.600 1.00 93.94 79 HIS A O 1
ATOM 623 N N . L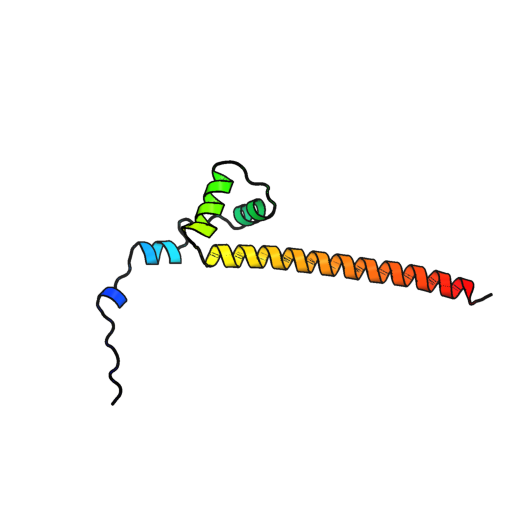EU A 1 80 ? -10.540 -3.290 19.708 1.00 93.69 80 LEU A N 1
ATOM 624 C CA . LEU A 1 80 ? -10.605 -4.429 20.625 1.00 93.69 80 LEU A CA 1
ATOM 625 C C . LEU A 1 80 ? -10.390 -3.996 22.078 1.00 93.69 80 LEU A C 1
ATOM 627 O O . LEU A 1 80 ? -11.213 -4.317 22.932 1.00 93.69 80 LEU A O 1
ATOM 631 N N . SER A 1 81 ? -9.369 -3.180 22.351 1.00 93.38 81 SER A N 1
ATOM 632 C CA . SER A 1 81 ? -9.112 -2.662 23.701 1.00 93.38 81 SER A CA 1
ATOM 633 C C . SER A 1 81 ? -10.304 -1.862 24.254 1.00 93.38 81 SER A C 1
ATOM 635 O O . SER A 1 81 ? -10.695 -2.022 25.412 1.00 93.38 81 SER A O 1
ATOM 637 N N . GLY A 1 82 ? -10.956 -1.050 23.414 1.00 93.19 82 GLY A N 1
ATOM 638 C CA . GLY A 1 82 ? -12.162 -0.319 23.803 1.00 93.19 82 GLY A CA 1
ATOM 639 C C . GLY A 1 82 ? -13.391 -1.211 24.020 1.00 93.19 82 GLY A C 1
ATOM 640 O O . GLY A 1 82 ? -14.292 -0.854 24.785 1.00 93.19 82 GLY A O 1
ATOM 641 N N . LEU A 1 83 ? -13.487 -2.357 23.340 1.00 92.31 83 LEU A N 1
ATOM 642 C CA . LEU A 1 83 ? -14.519 -3.362 23.606 1.00 92.31 83 LEU A CA 1
ATOM 643 C C . LEU A 1 83 ? -14.265 -4.070 24.945 1.00 92.31 83 LEU A C 1
ATOM 645 O O . LEU A 1 83 ? -15.189 -4.181 25.751 1.00 92.31 83 LEU A O 1
ATOM 649 N N . GLU A 1 84 ? -13.025 -4.485 25.202 1.00 93.25 84 GLU A N 1
ATOM 650 C CA . GLU A 1 84 ? -12.610 -5.137 26.448 1.00 93.25 84 GLU A CA 1
ATOM 651 C C . GLU A 1 84 ? -12.928 -4.272 27.675 1.00 93.25 84 GLU A C 1
ATOM 653 O O . GLU A 1 84 ? -13.596 -4.741 28.596 1.00 93.25 84 GLU A O 1
ATOM 658 N N . ASP A 1 85 ? -12.556 -2.987 27.668 1.00 94.06 85 ASP A N 1
ATOM 659 C CA . ASP A 1 85 ? -12.846 -2.060 28.773 1.00 94.06 85 ASP A CA 1
ATOM 660 C C . ASP A 1 85 ? -14.358 -1.951 29.059 1.00 94.06 85 ASP A C 1
ATOM 662 O O . ASP A 1 85 ? -14.788 -1.999 30.215 1.00 94.06 85 ASP A O 1
ATOM 666 N N . ARG A 1 86 ? -15.200 -1.897 28.017 1.00 92.31 86 ARG A N 1
ATOM 667 C CA . ARG A 1 86 ? -16.667 -1.859 28.169 1.00 92.31 86 ARG A CA 1
ATOM 668 C C . ARG A 1 86 ? -17.223 -3.153 28.767 1.00 92.31 86 ARG A C 1
ATOM 670 O O . ARG A 1 86 ? -18.059 -3.091 29.673 1.00 92.31 86 ARG A O 1
ATOM 677 N N . LEU A 1 87 ? -16.759 -4.310 28.295 1.00 92.94 87 LEU A N 1
ATOM 678 C CA . LEU A 1 87 ? -17.195 -5.616 28.801 1.00 92.94 87 LEU A CA 1
ATOM 679 C C . LEU A 1 87 ? -16.781 -5.826 30.263 1.00 92.94 87 LEU A C 1
ATOM 681 O O . LEU A 1 87 ? -17.595 -6.266 31.082 1.00 92.94 87 LEU A O 1
ATOM 685 N N . LEU A 1 88 ? -15.549 -5.452 30.618 1.00 92.62 88 LEU A N 1
ATOM 686 C CA . LEU A 1 88 ? -15.049 -5.534 31.990 1.00 92.62 88 LEU A CA 1
ATOM 687 C C . LEU A 1 88 ? -15.840 -4.615 32.928 1.00 92.62 88 LEU A C 1
ATOM 689 O O . LEU A 1 88 ? -16.276 -5.057 33.993 1.00 92.62 88 LEU A O 1
ATOM 693 N N . ARG A 1 89 ? -16.114 -3.368 32.518 1.00 89.38 89 ARG A N 1
ATOM 694 C CA . ARG A 1 89 ? -16.953 -2.434 33.291 1.00 89.38 89 ARG A CA 1
ATOM 695 C C . ARG A 1 89 ? -18.367 -2.963 33.519 1.00 89.38 89 ARG A C 1
ATOM 697 O O . ARG A 1 89 ? -18.878 -2.839 34.634 1.00 89.38 89 ARG A O 1
ATOM 704 N N . SER A 1 90 ? -18.988 -3.572 32.507 1.00 88.00 90 SER A N 1
ATOM 705 C CA . SER A 1 90 ? -20.327 -4.160 32.647 1.00 88.00 90 SER A CA 1
ATOM 706 C C . SER A 1 90 ? -20.317 -5.340 33.622 1.00 88.00 90 SER A C 1
ATOM 708 O O . SER A 1 90 ? -21.157 -5.413 34.515 1.00 88.00 90 SER A O 1
ATOM 710 N N . THR A 1 91 ? -19.334 -6.235 33.501 1.00 87.44 91 THR A N 1
ATOM 711 C CA . THR A 1 91 ? -19.246 -7.446 34.333 1.00 87.44 91 THR A CA 1
ATOM 712 C C . THR A 1 91 ? -18.955 -7.107 35.796 1.00 87.44 91 THR A C 1
ATOM 714 O O . THR A 1 91 ? -19.604 -7.632 36.698 1.00 87.44 91 THR A O 1
ATOM 717 N N . ILE A 1 92 ? -18.027 -6.179 36.057 1.00 90.62 92 ILE A N 1
ATOM 718 C CA . ILE A 1 92 ? -17.697 -5.734 37.420 1.00 90.62 92 ILE A CA 1
ATOM 719 C C . ILE A 1 92 ? -18.895 -5.048 38.085 1.00 90.62 92 ILE A C 1
ATOM 721 O O . ILE A 1 92 ? -19.119 -5.244 39.279 1.00 90.62 92 ILE A O 1
ATOM 725 N N . SER A 1 93 ? -19.671 -4.263 37.332 1.00 85.38 93 SER A N 1
ATOM 726 C CA . SER A 1 93 ? -20.891 -3.623 37.844 1.00 85.38 93 SER A CA 1
ATOM 727 C C . SER A 1 93 ? -21.908 -4.654 38.342 1.00 85.38 93 SER A C 1
ATOM 729 O O . SER A 1 93 ? -22.444 -4.501 39.439 1.00 85.38 93 SER A O 1
ATOM 731 N N . GLU A 1 94 ? -22.120 -5.734 37.588 1.00 86.00 94 GLU A N 1
ATOM 732 C CA . GLU A 1 94 ? -23.048 -6.801 37.978 1.00 86.00 94 GLU A CA 1
ATOM 733 C C . GLU A 1 94 ? -22.521 -7.656 39.138 1.00 86.00 94 GLU A C 1
ATOM 735 O O . GLU A 1 94 ? -23.269 -7.956 40.067 1.00 86.00 94 GLU A O 1
ATOM 740 N N . LEU A 1 95 ? -21.221 -7.964 39.172 1.00 84.94 95 LEU A N 1
ATOM 741 C CA . LEU A 1 95 ? -20.613 -8.668 40.308 1.00 84.94 95 LEU A CA 1
ATOM 742 C C . LEU A 1 95 ? -20.689 -7.849 41.604 1.00 84.94 95 LEU A C 1
ATOM 744 O O . LEU A 1 95 ? -20.987 -8.395 42.663 1.00 84.94 95 LEU A O 1
ATOM 748 N N . ARG A 1 96 ? -20.472 -6.529 41.537 1.00 82.25 96 ARG A N 1
ATOM 749 C CA . ARG A 1 96 ? -20.635 -5.631 42.694 1.00 82.25 96 ARG A CA 1
ATOM 750 C C . ARG A 1 96 ? -22.076 -5.579 43.187 1.00 82.25 96 ARG A C 1
ATOM 752 O O . ARG A 1 96 ? -22.287 -5.515 44.393 1.00 82.25 96 ARG A O 1
ATOM 759 N N . ARG A 1 97 ? -23.052 -5.614 42.273 1.00 82.00 97 ARG A N 1
ATOM 760 C CA . ARG A 1 97 ? -24.476 -5.697 42.619 1.00 82.00 97 ARG A CA 1
ATOM 761 C C . ARG A 1 97 ? -24.792 -7.013 43.334 1.00 82.00 97 ARG A C 1
ATOM 763 O O . ARG A 1 97 ? -25.498 -6.994 44.334 1.00 82.00 97 ARG A O 1
ATOM 770 N N . ALA A 1 98 ? -24.254 -8.130 42.842 1.00 80.25 98 ALA A N 1
ATOM 771 C CA . ALA A 1 98 ? -24.493 -9.461 43.396 1.00 80.25 98 ALA A CA 1
ATOM 772 C C . ALA A 1 98 ? -23.816 -9.691 44.761 1.00 80.25 98 ALA A C 1
ATOM 774 O O . ALA A 1 98 ? -24.40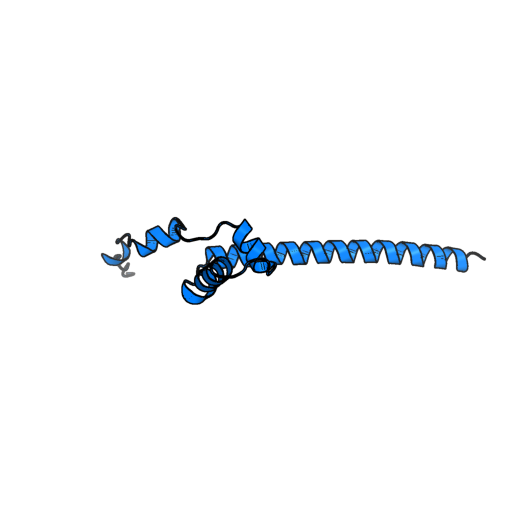0 -10.346 45.615 1.00 80.25 98 ALA A O 1
ATOM 775 N N . SER A 1 99 ? -22.619 -9.136 44.987 1.00 79.38 99 SER A N 1
ATOM 776 C CA . SER A 1 99 ? -21.888 -9.251 46.263 1.00 79.38 99 SER A CA 1
ATOM 777 C C . SER A 1 99 ? -22.318 -8.237 47.336 1.00 79.38 99 SER A C 1
ATOM 779 O O . SER A 1 99 ? -21.749 -8.232 48.425 1.00 79.38 99 SER A O 1
ATOM 781 N N . GLY A 1 100 ? -23.253 -7.334 47.019 1.00 67.62 100 GLY A N 1
ATOM 782 C CA . GLY A 1 100 ? -23.754 -6.283 47.914 1.00 67.62 100 GLY A CA 1
ATOM 783 C C . GLY A 1 100 ? -25.107 -6.583 48.576 1.00 67.62 100 GLY A C 1
ATOM 784 O O . GLY A 1 100 ? -25.704 -5.658 49.127 1.00 67.62 100 GLY A O 1
ATOM 785 N N . ALA A 1 101 ? -25.590 -7.826 48.496 1.00 48.56 101 ALA A N 1
ATOM 786 C CA . ALA A 1 101 ? -26.764 -8.354 49.200 1.00 48.56 101 ALA A CA 1
ATOM 787 C C . ALA A 1 101 ? -26.329 -9.408 50.228 1.00 48.56 101 ALA A C 1
ATOM 789 O O . ALA A 1 101 ? -27.007 -9.509 51.274 1.00 48.56 101 ALA A O 1
#

Radius of gyration: 25.57 Å; chains: 1; bounding box: 74×20×66 Å

Secondary structure (DSSP, 8-state):
----PPPPGGGG---HHHHHHHTTTTPPPHHHHHHHHTT---THHHHHHHHHHHTS--HHHHHHHHHHHHHHHHHHHHHHHHHHHHHHHHHHHHHHHHTT-

pLDDT: mean 88.47, std 13.4, range [38.59, 98.38]

Foldseek 3Di:
DDPPPDDDVVNVDPDPVNCCLVVVVLPDDLVLLVCLLVVNDDDPSNVSLCCCCPVVVRPVSVVSNVVSVVVVVVVVVVVVVVVVVVVVVVVVVVVCVVVVD

Sequence (101 aa):
MAHRDEPTEDDLAFTVATVWREERVSCPHPNILQAFDAGALTGGAEEFVRFHLEESGCPYCSAVLEDLRSQQRDADRAHLSGLEDRLLRSTISELRRASGA